Protein AF-A0A1Q6LIS6-F1 (afdb_monomer)

Foldseek 3Di:
DPDPPPDLQADPDAFFQAADPPPRHTHHDDLPPDPPVHPGSDDDFDDDVVRCRVVSVVRRVVRRCVRPVDDDDDDDPVD

Sequence (79 aa):
MIPISTPNLSHDKGIFVGRNIYTNAPVYIDTFCGPPTLPNPHVFICGTSGGGKSVALKTLTARNIATTGCGAFFIDVER

Secondary structure (DSSP, 8-state):
-----------SSSEEEEE-TTT--EEEE-TT--TTT-S---------TTSSHHHHHHHHHHHHHHHH--------S--

Mean predicted aligned error: 6.0 Å

Structure (mmCIF, N/CA/C/O backbone):
data_AF-A0A1Q6LIS6-F1
#
_entry.id   AF-A0A1Q6LIS6-F1
#
loop_
_atom_site.group_PDB
_atom_site.id
_atom_site.type_symbol
_atom_site.label_atom_id
_atom_site.label_alt_id
_atom_site.label_comp_id
_atom_site.label_asym_id
_atom_site.label_entity_id
_atom_site.label_seq_id
_atom_site.pdbx_PDB_ins_code
_atom_site.Cartn_x
_atom_site.Cartn_y
_atom_site.Cartn_z
_atom_site.occupancy
_atom_site.B_iso_or_equiv
_atom_site.auth_seq_id
_atom_site.auth_comp_id
_atom_site.auth_asym_id
_atom_site.auth_atom_id
_atom_site.pdbx_PDB_model_num
ATOM 1 N N . MET A 1 1 ? 3.063 -17.256 22.811 1.00 36.28 1 MET A N 1
ATOM 2 C CA . MET A 1 1 ? 1.749 -16.627 22.567 1.00 36.28 1 MET A CA 1
ATOM 3 C C . MET A 1 1 ? 1.988 -15.130 22.444 1.00 36.28 1 MET A C 1
ATOM 5 O O . MET A 1 1 ? 2.220 -14.477 23.448 1.00 36.28 1 MET A O 1
ATOM 9 N N . ILE A 1 2 ? 2.105 -14.623 21.217 1.00 40.19 2 ILE A N 1
ATOM 10 C CA . ILE A 1 2 ? 2.297 -13.187 20.945 1.00 40.19 2 ILE A CA 1
ATOM 11 C C . ILE A 1 2 ? 0.900 -12.552 21.015 1.00 40.19 2 ILE A C 1
ATOM 13 O O . ILE A 1 2 ? -0.033 -13.179 20.507 1.00 40.19 2 ILE A O 1
ATOM 17 N N . PRO A 1 3 ? 0.697 -11.396 21.668 1.00 44.38 3 PRO A N 1
ATOM 18 C CA . PRO A 1 3 ? -0.645 -10.860 21.858 1.00 44.38 3 PRO A CA 1
ATOM 19 C C . PRO A 1 3 ? -1.285 -10.535 20.500 1.00 44.38 3 PRO A C 1
ATOM 21 O O . PRO A 1 3 ? -0.855 -9.622 19.800 1.00 44.38 3 PRO A O 1
ATOM 24 N N . ILE A 1 4 ? -2.333 -11.282 20.135 1.00 54.72 4 ILE A N 1
ATOM 25 C CA . ILE A 1 4 ? -3.237 -10.977 19.015 1.00 54.72 4 ILE A CA 1
ATOM 26 C C . ILE A 1 4 ? -4.303 -10.004 19.537 1.00 54.72 4 ILE A C 1
ATOM 28 O O . ILE A 1 4 ? -5.495 -10.288 19.542 1.00 54.72 4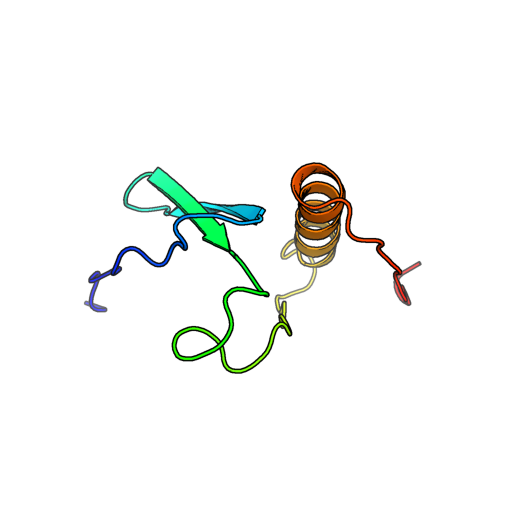 ILE A O 1
ATOM 32 N N . SER A 1 5 ? -3.881 -8.850 20.042 1.00 49.16 5 SER A N 1
ATOM 33 C CA . SER A 1 5 ? -4.752 -7.680 20.046 1.00 49.16 5 SER A CA 1
ATOM 34 C C . SER A 1 5 ? -4.326 -6.874 18.835 1.00 49.16 5 SER A C 1
ATOM 36 O O . SER A 1 5 ? -3.403 -6.070 18.921 1.00 49.16 5 SER A O 1
ATOM 38 N N . THR A 1 6 ? -4.911 -7.152 17.672 1.00 56.28 6 THR A N 1
ATOM 39 C CA . THR A 1 6 ? -4.818 -6.214 16.555 1.00 56.28 6 THR A CA 1
ATOM 40 C C . THR A 1 6 ? -5.877 -5.147 16.828 1.00 56.28 6 THR A C 1
ATOM 42 O O . THR A 1 6 ? -7.048 -5.409 16.546 1.00 56.28 6 THR A O 1
ATOM 45 N N . PRO A 1 7 ? -5.552 -3.978 17.422 1.00 56.31 7 PRO A N 1
ATOM 46 C CA . PRO A 1 7 ? -6.469 -2.852 17.314 1.00 56.31 7 PRO A CA 1
ATOM 47 C C . PRO A 1 7 ? -6.720 -2.630 15.819 1.00 56.31 7 PRO A C 1
ATOM 49 O O . PRO A 1 7 ? -5.837 -2.912 15.005 1.00 56.31 7 PRO A O 1
ATOM 52 N N . ASN A 1 8 ? -7.924 -2.200 15.444 1.00 64.38 8 ASN A N 1
ATOM 53 C CA . ASN A 1 8 ? -8.231 -1.836 14.061 1.00 64.38 8 ASN A CA 1
ATOM 54 C C . ASN A 1 8 ? -7.212 -0.788 13.582 1.00 64.38 8 ASN A C 1
ATOM 56 O O . ASN A 1 8 ? -7.364 0.401 13.834 1.00 64.38 8 ASN A O 1
ATOM 60 N N . LEU A 1 9 ? -6.145 -1.247 12.925 1.00 77.56 9 LEU A N 1
ATOM 61 C CA . LEU A 1 9 ? -5.041 -0.430 12.431 1.00 77.56 9 LEU A CA 1
ATOM 62 C C . LEU A 1 9 ? -5.385 0.033 11.016 1.00 77.56 9 LEU A C 1
ATOM 64 O O . LEU A 1 9 ? -4.701 -0.297 10.051 1.00 77.56 9 LEU A O 1
ATOM 68 N N . SER A 1 10 ? -6.519 0.713 10.892 1.00 88.00 10 SER A N 1
ATOM 69 C CA . SER A 1 10 ? -6.997 1.298 9.647 1.00 88.00 10 SER A CA 1
ATOM 70 C C . SER A 1 10 ? -7.457 2.714 9.929 1.00 88.00 10 SER A C 1
ATOM 72 O O . SER A 1 10 ? -8.121 2.959 10.932 1.00 88.00 10 SER A O 1
ATOM 74 N N . HIS A 1 11 ? -7.140 3.626 9.019 1.00 90.44 11 HIS A N 1
ATOM 75 C CA . HIS A 1 11 ? -7.775 4.936 8.996 1.00 90.44 11 HIS A CA 1
ATOM 76 C C . HIS A 1 11 ? -9.198 4.823 8.427 1.00 90.44 11 HIS A C 1
ATOM 78 O O . HIS A 1 11 ? -9.511 3.865 7.712 1.00 90.44 11 HIS A O 1
ATOM 84 N N . ASP A 1 12 ? -10.041 5.816 8.715 1.00 88.25 12 ASP A N 1
ATOM 85 C CA . ASP A 1 12 ? -11.419 5.894 8.200 1.00 88.25 12 ASP A CA 1
ATOM 86 C C . ASP A 1 12 ? -11.468 6.148 6.687 1.00 88.25 12 ASP A C 1
ATOM 88 O O . ASP A 1 12 ? -12.424 5.784 6.003 1.00 88.25 12 ASP A O 1
ATOM 92 N N . LYS A 1 13 ? -10.423 6.789 6.157 1.00 88.69 13 LYS A N 1
ATOM 93 C CA . LYS A 1 13 ? -10.255 7.127 4.743 1.00 88.69 13 LYS A CA 1
ATOM 94 C C . LYS A 1 13 ? -8.815 6.876 4.306 1.00 88.69 13 LYS A C 1
ATOM 96 O O . LYS A 1 13 ? -7.940 6.625 5.131 1.00 88.69 13 LYS A O 1
ATOM 101 N N . GLY A 1 14 ? -8.572 6.978 3.005 1.00 90.50 14 GLY A N 1
ATOM 102 C CA . GLY A 1 14 ? -7.236 6.928 2.425 1.00 90.50 14 GLY A CA 1
ATOM 103 C C . GLY A 1 14 ? -7.070 5.805 1.412 1.00 90.50 14 GLY A C 1
ATOM 104 O O . GLY A 1 14 ? -8.030 5.293 0.834 1.00 90.50 14 GLY A O 1
ATOM 105 N N . ILE A 1 15 ? -5.819 5.437 1.178 1.00 93.88 15 ILE A N 1
ATOM 106 C CA . ILE A 1 15 ? -5.425 4.479 0.155 1.00 93.88 15 ILE A CA 1
ATOM 107 C C . ILE A 1 15 ? -5.633 3.069 0.699 1.00 93.88 15 ILE A C 1
ATOM 109 O O . ILE A 1 15 ? -5.137 2.726 1.773 1.00 93.88 15 ILE A O 1
ATOM 113 N N . PHE A 1 16 ? -6.328 2.222 -0.059 1.00 93.94 16 PHE A N 1
ATOM 114 C CA . PHE A 1 16 ? -6.464 0.812 0.288 1.00 93.94 16 PHE A CA 1
ATOM 115 C C . PHE A 1 16 ? -5.099 0.114 0.238 1.00 93.94 16 PHE A C 1
ATOM 117 O O . PHE A 1 16 ? -4.448 0.084 -0.812 1.00 93.94 16 PHE A O 1
ATOM 124 N N . VAL A 1 17 ? -4.676 -0.481 1.352 1.00 93.62 17 VAL A N 1
ATOM 125 C CA . VAL A 1 17 ? -3.411 -1.225 1.455 1.00 93.62 17 VAL A CA 1
ATOM 126 C C . VAL A 1 17 ? -3.655 -2.699 1.160 1.00 93.62 17 VAL A C 1
ATOM 128 O O . VAL A 1 17 ? -3.042 -3.277 0.260 1.00 93.62 17 VAL A O 1
ATOM 131 N N . GLY A 1 18 ? -4.603 -3.292 1.879 1.00 92.19 18 GLY A N 1
ATOM 132 C CA . GLY A 1 18 ? -4.892 -4.717 1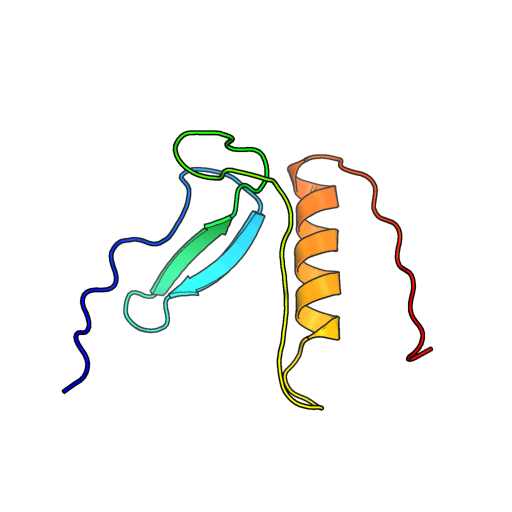.825 1.00 92.19 18 GLY A CA 1
ATOM 133 C C . GLY A 1 18 ? -5.933 -5.105 2.864 1.00 92.19 18 GLY A C 1
ATOM 134 O O . GLY A 1 18 ? -6.715 -4.272 3.316 1.00 92.19 18 GLY A O 1
ATOM 135 N N . ARG A 1 19 ? -5.953 -6.382 3.243 1.00 91.62 19 ARG A N 1
ATOM 136 C CA . ARG A 1 19 ? -6.851 -6.897 4.280 1.00 91.62 19 ARG A CA 1
ATOM 137 C C . ARG A 1 19 ? -6.055 -7.412 5.463 1.00 91.62 19 ARG A C 1
ATOM 139 O O . ARG A 1 19 ? -4.985 -7.993 5.289 1.00 91.62 19 ARG A O 1
ATOM 146 N N . ASN A 1 20 ? -6.602 -7.228 6.655 1.00 88.75 20 ASN A N 1
ATOM 147 C CA . ASN A 1 20 ? -6.102 -7.895 7.843 1.00 88.75 20 ASN A CA 1
ATOM 148 C C . ASN A 1 20 ? -6.290 -9.412 7.680 1.00 88.75 20 ASN A C 1
ATOM 150 O O . ASN A 1 20 ? -7.395 -9.872 7.405 1.00 88.75 20 ASN A O 1
ATOM 154 N N . ILE A 1 21 ? -5.222 -10.187 7.860 1.00 87.31 21 ILE A N 1
ATOM 155 C CA . ILE A 1 21 ? -5.231 -11.640 7.630 1.00 87.31 21 ILE A CA 1
ATOM 156 C C . ILE A 1 21 ? -6.106 -12.423 8.619 1.00 87.31 21 ILE A C 1
ATOM 158 O O . ILE A 1 21 ? -6.528 -13.530 8.304 1.00 87.31 21 ILE A O 1
ATOM 162 N N . TYR A 1 22 ? -6.386 -11.864 9.798 1.00 87.06 22 TYR A N 1
ATOM 163 C CA . TYR A 1 22 ? -7.166 -12.524 10.845 1.00 87.06 22 TYR A CA 1
ATOM 164 C C . TYR A 1 22 ? -8.646 -12.151 10.775 1.00 87.06 22 TYR A C 1
ATOM 166 O O . TYR A 1 22 ? -9.508 -13.013 10.909 1.00 87.06 22 TYR A O 1
ATOM 174 N N . THR A 1 23 ? -8.953 -10.870 10.552 1.00 85.25 23 THR A N 1
ATOM 175 C CA . THR A 1 23 ? -10.341 -10.373 10.549 1.00 85.25 23 THR A CA 1
ATOM 176 C C . THR A 1 23 ? -10.935 -10.228 9.152 1.00 85.25 23 THR A C 1
ATOM 178 O O . THR A 1 23 ? -12.132 -9.995 9.023 1.00 85.25 23 THR A O 1
ATOM 181 N N . ASN A 1 24 ? -10.118 -10.322 8.098 1.00 86.81 24 ASN A N 1
ATOM 182 C CA . ASN A 1 24 ? -10.471 -9.966 6.719 1.00 86.81 24 ASN A CA 1
ATOM 183 C C . ASN A 1 24 ? -10.950 -8.514 6.525 1.00 86.81 24 ASN A C 1
ATOM 185 O O . ASN A 1 24 ? -11.376 -8.154 5.423 1.00 86.81 24 ASN A O 1
ATOM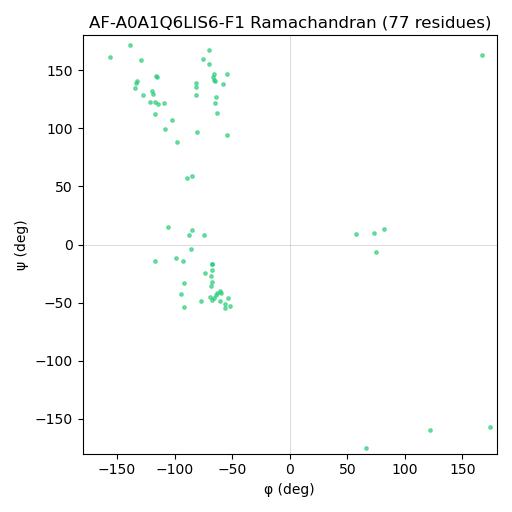 189 N N . ALA A 1 25 ? -10.840 -7.666 7.551 1.00 89.56 25 ALA A N 1
ATOM 190 C CA . ALA A 1 25 ? -11.221 -6.265 7.468 1.00 89.56 25 ALA A CA 1
ATOM 191 C C . ALA A 1 25 ? -10.304 -5.507 6.489 1.00 89.56 25 ALA A C 1
ATOM 193 O O . ALA A 1 25 ? -9.098 -5.784 6.442 1.00 89.56 25 ALA A O 1
ATOM 194 N N . PRO A 1 26 ? -10.845 -4.563 5.700 1.00 90.88 26 PRO A N 1
ATOM 195 C CA . PRO A 1 26 ? -10.033 -3.718 4.838 1.00 90.88 26 PRO A CA 1
ATOM 196 C C . PRO A 1 26 ? -9.151 -2.784 5.674 1.00 90.88 26 PRO A C 1
ATOM 198 O O . PRO A 1 26 ? -9.568 -2.297 6.722 1.00 90.88 26 PRO A O 1
ATOM 201 N N . VAL A 1 27 ? -7.935 -2.535 5.194 1.00 92.50 27 VAL A N 1
ATOM 202 C CA . VAL A 1 27 ? -6.964 -1.640 5.826 1.00 92.50 27 VAL A CA 1
ATOM 203 C C . VAL A 1 27 ? -6.675 -0.474 4.892 1.00 92.50 27 VAL A C 1
ATOM 205 O O . VAL A 1 27 ? -6.227 -0.678 3.756 1.00 92.50 27 VAL A O 1
ATOM 208 N N . TYR A 1 28 ? -6.904 0.738 5.389 1.00 92.69 28 TYR A N 1
ATOM 209 C CA . TYR A 1 28 ? -6.656 1.995 4.691 1.00 92.69 28 TYR A CA 1
ATOM 210 C C . TYR A 1 28 ? -5.564 2.811 5.380 1.00 92.69 28 TYR A C 1
ATOM 212 O O . TYR A 1 28 ? -5.468 2.853 6.612 1.00 92.69 28 TYR A O 1
ATOM 220 N N . ILE A 1 29 ? -4.757 3.496 4.569 1.00 91.50 29 ILE A N 1
ATOM 221 C CA . ILE A 1 29 ? -3.744 4.437 5.039 1.00 91.50 29 ILE A CA 1
ATOM 222 C C . ILE A 1 29 ? -3.980 5.836 4.470 1.00 91.50 29 ILE A C 1
ATOM 224 O O . ILE A 1 29 ? -4.010 6.022 3.255 1.00 91.50 29 ILE A O 1
ATOM 228 N N . ASP A 1 30 ? -4.131 6.819 5.354 1.00 91.69 30 ASP A N 1
ATOM 229 C CA . ASP A 1 30 ? -4.131 8.236 5.002 1.00 91.69 30 ASP A CA 1
ATOM 230 C C . ASP A 1 30 ? -2.836 8.868 5.511 1.00 91.69 30 ASP A C 1
ATOM 232 O O . ASP A 1 30 ? -2.704 9.184 6.689 1.00 91.69 30 ASP A O 1
ATOM 236 N N . THR A 1 31 ? -1.861 9.043 4.620 1.00 90.75 31 THR A N 1
ATOM 237 C CA . THR A 1 31 ? -0.573 9.657 4.969 1.00 90.75 31 THR A CA 1
ATOM 238 C C . THR A 1 31 ? -0.708 11.140 5.315 1.00 90.75 31 THR A C 1
ATOM 240 O O . THR A 1 31 ? 0.190 11.704 5.928 1.00 90.75 31 THR A O 1
ATOM 243 N N . PHE A 1 32 ? -1.818 11.787 4.955 1.00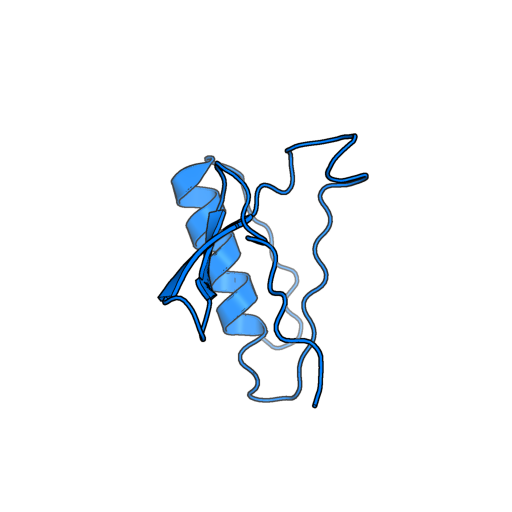 90.44 32 PHE A N 1
ATOM 244 C CA . PHE A 1 32 ? -2.040 13.217 5.163 1.00 90.44 32 PHE A CA 1
ATOM 245 C C . PHE A 1 32 ? -3.021 13.513 6.307 1.00 90.44 32 PHE A C 1
ATOM 247 O O . PHE A 1 32 ? -3.477 14.648 6.433 1.00 90.44 32 PHE A O 1
ATOM 254 N N . CYS A 1 33 ? -3.324 12.539 7.177 1.00 89.44 33 CYS A N 1
ATOM 255 C CA . CYS A 1 33 ? -4.249 12.749 8.298 1.00 89.44 33 CYS A CA 1
ATOM 256 C C . CYS A 1 33 ? -3.712 13.711 9.379 1.00 89.44 33 CYS A C 1
ATOM 258 O O . CYS A 1 33 ? -4.490 14.218 10.182 1.00 89.44 33 CYS A O 1
ATOM 260 N N . GLY A 1 34 ? -2.399 13.970 9.387 1.00 87.50 34 GLY A N 1
ATOM 261 C CA . GLY A 1 34 ? -1.737 14.925 10.276 1.00 87.50 34 GLY A CA 1
ATOM 262 C C . GLY A 1 34 ? -1.763 14.548 11.770 1.00 87.50 34 GLY A C 1
ATOM 263 O O . GLY A 1 34 ? -2.210 13.455 12.144 1.00 87.50 34 GLY A O 1
ATOM 264 N N . PRO A 1 35 ? -1.252 15.436 12.644 1.00 84.88 35 PRO A N 1
ATOM 265 C CA . PRO A 1 35 ? -1.276 15.247 14.095 1.00 84.88 35 PRO A CA 1
ATOM 266 C C . PRO A 1 35 ? -2.710 15.269 14.662 1.00 84.88 35 PRO A C 1
ATOM 268 O O . PRO A 1 35 ? -3.540 16.027 14.162 1.00 84.88 35 PRO A O 1
ATOM 271 N N . PRO A 1 36 ? -3.017 14.498 15.726 1.00 86.62 36 PRO A N 1
ATOM 272 C CA . PRO A 1 36 ? -2.095 13.718 16.561 1.00 86.62 36 PRO A CA 1
ATOM 273 C C . PRO A 1 36 ? -1.774 12.311 16.024 1.00 86.62 36 PRO A C 1
ATOM 275 O O . PRO A 1 36 ? -0.964 11.613 16.626 1.00 86.62 36 PRO A O 1
ATOM 278 N N . THR A 1 37 ? -2.394 11.887 14.919 1.00 87.25 37 THR A N 1
ATOM 279 C CA . THR A 1 37 ? -2.313 10.504 14.418 1.00 87.25 37 THR A CA 1
ATOM 280 C C . THR A 1 37 ? -0.990 10.204 13.719 1.00 87.25 37 THR A C 1
ATOM 282 O O . THR A 1 37 ? -0.348 9.200 14.023 1.00 87.25 37 THR A O 1
ATOM 285 N N . LEU A 1 38 ? -0.564 11.073 12.797 1.00 88.69 38 LEU A N 1
ATOM 286 C CA . LEU A 1 38 ? 0.704 10.943 12.080 1.00 88.69 38 LEU A CA 1
ATOM 287 C C . LEU A 1 38 ? 1.517 12.238 12.187 1.00 88.69 38 LEU A C 1
ATOM 289 O O . LEU A 1 38 ? 1.013 13.310 11.849 1.00 88.69 38 LEU A O 1
ATOM 293 N N . PRO A 1 39 ? 2.795 12.163 12.602 1.00 90.12 39 PRO A N 1
ATOM 294 C CA . PRO A 1 39 ? 3.658 13.337 12.662 1.00 90.12 39 PRO A CA 1
ATOM 295 C C . PRO A 1 39 ? 4.112 13.804 11.272 1.00 90.12 39 PRO A C 1
ATOM 297 O O . PRO A 1 39 ? 4.474 14.965 11.109 1.00 90.12 39 PRO A O 1
ATOM 300 N N . ASN A 1 40 ? 4.138 12.910 10.277 1.00 90.69 40 ASN A N 1
ATOM 301 C CA . ASN A 1 40 ? 4.562 13.206 8.911 1.00 90.69 40 ASN A CA 1
ATOM 302 C C . ASN A 1 40 ? 3.944 12.212 7.901 1.00 90.69 40 ASN A C 1
ATOM 304 O O . ASN A 1 40 ? 3.522 11.126 8.303 1.00 90.69 40 ASN A O 1
ATOM 308 N N . PRO A 1 41 ? 3.908 12.561 6.600 1.00 91.00 41 PRO A N 1
ATOM 309 C CA . PRO A 1 41 ? 3.314 11.728 5.554 1.00 91.00 41 PRO A CA 1
ATOM 310 C C . PRO A 1 41 ? 4.271 10.692 4.941 1.00 91.00 41 PRO A C 1
ATOM 312 O O . PRO A 1 41 ? 3.946 10.091 3.916 1.00 91.00 41 PRO A O 1
ATOM 315 N N . HIS A 1 42 ? 5.473 10.503 5.494 1.00 92.88 42 HIS A N 1
ATOM 316 C CA . HIS A 1 42 ? 6.479 9.640 4.877 1.00 92.88 42 HIS A CA 1
ATOM 317 C C . HIS A 1 42 ? 6.231 8.162 5.194 1.00 92.88 42 HIS A C 1
ATOM 319 O O . HIS A 1 42 ? 5.920 7.788 6.322 1.00 92.88 42 HIS A O 1
ATOM 325 N N . VAL A 1 43 ? 6.410 7.305 4.185 1.00 92.19 43 VAL A N 1
ATOM 326 C CA . VAL A 1 43 ? 6.217 5.853 4.290 1.00 92.19 43 VAL A CA 1
ATOM 327 C C . VAL A 1 43 ? 7.526 5.141 3.977 1.00 92.19 43 VAL A C 1
ATOM 329 O O . VAL A 1 43 ? 8.164 5.414 2.962 1.00 92.19 43 VAL A O 1
ATOM 332 N N . PHE A 1 44 ? 7.900 4.191 4.833 1.00 94.00 44 PHE A N 1
ATOM 333 C CA . PHE A 1 44 ? 9.041 3.306 4.625 1.00 94.00 44 PHE A CA 1
ATOM 334 C C . PHE A 1 44 ? 8.556 1.883 4.320 1.00 94.00 44 PHE A C 1
ATOM 336 O O . PHE A 1 44 ? 7.834 1.288 5.118 1.00 94.00 44 PHE A O 1
ATOM 343 N N . ILE A 1 45 ? 8.947 1.338 3.164 1.00 92.75 45 ILE A N 1
ATOM 344 C CA . ILE A 1 45 ? 8.606 -0.027 2.732 1.00 92.75 45 ILE A CA 1
ATOM 345 C C . ILE A 1 45 ? 9.893 -0.849 2.670 1.00 92.75 45 ILE A C 1
ATOM 347 O O . ILE A 1 45 ? 10.800 -0.531 1.902 1.00 92.75 45 ILE A O 1
ATOM 351 N N . CYS A 1 46 ? 9.961 -1.934 3.439 1.00 94.31 46 CYS A N 1
ATOM 352 C CA . CYS A 1 46 ? 11.108 -2.840 3.476 1.00 94.31 46 CYS A CA 1
ATOM 353 C C . CYS A 1 46 ? 10.684 -4.306 3.294 1.00 94.31 46 CYS A C 1
ATOM 355 O O . CYS A 1 46 ? 9.527 -4.672 3.484 1.00 94.31 46 CYS A O 1
ATOM 357 N N . GLY A 1 47 ? 11.628 -5.150 2.873 1.00 93.31 47 GLY A N 1
ATOM 358 C CA . GLY A 1 47 ? 11.390 -6.567 2.597 1.00 93.31 47 GLY A CA 1
ATOM 359 C C . GLY A 1 47 ? 12.545 -7.219 1.835 1.00 93.31 47 GLY A C 1
ATOM 360 O O . GLY A 1 47 ? 13.369 -6.538 1.219 1.00 93.31 47 GLY A O 1
ATOM 361 N N . THR A 1 48 ? 12.606 -8.547 1.837 1.00 95.06 48 THR A N 1
ATOM 362 C CA . THR A 1 48 ? 13.631 -9.323 1.118 1.00 95.06 48 THR A CA 1
ATOM 363 C C . THR A 1 48 ? 13.448 -9.253 -0.404 1.00 95.06 48 THR A C 1
ATOM 365 O O . THR A 1 48 ? 12.435 -8.751 -0.911 1.00 95.06 48 THR A O 1
ATOM 368 N N . SER A 1 49 ? 14.453 -9.698 -1.168 1.00 93.44 49 SER A N 1
ATOM 369 C CA . SER A 1 49 ? 14.292 -9.889 -2.618 1.00 93.44 49 SER A CA 1
ATOM 370 C C . SER A 1 49 ? 13.144 -10.867 -2.891 1.00 93.44 49 SER A C 1
ATOM 372 O O . SER A 1 49 ? 12.964 -11.829 -2.149 1.00 93.44 49 SER A O 1
ATOM 374 N N . GLY A 1 50 ? 12.311 -10.572 -3.890 1.00 93.50 50 GLY A N 1
ATOM 375 C CA . GLY A 1 50 ? 11.075 -11.321 -4.155 1.00 93.50 50 GLY A CA 1
ATOM 376 C C . GLY A 1 50 ? 9.917 -11.052 -3.179 1.00 93.50 50 GLY A C 1
ATOM 377 O O . GLY A 1 50 ? 8.799 -11.476 -3.445 1.00 93.50 50 GLY A O 1
ATOM 378 N N . GLY A 1 51 ? 10.118 -10.283 -2.103 1.00 94.19 51 GLY A N 1
ATOM 379 C CA . GLY A 1 51 ? 9.087 -9.990 -1.093 1.00 94.19 51 GLY A CA 1
ATOM 380 C C . GLY A 1 51 ? 7.996 -8.995 -1.519 1.00 94.19 51 GLY A C 1
ATOM 381 O O . GLY A 1 51 ? 7.219 -8.546 -0.686 1.00 94.19 51 GLY A O 1
ATOM 382 N N . GLY A 1 52 ? 7.953 -8.594 -2.793 1.00 94.12 52 GLY A N 1
ATOM 383 C CA . GLY A 1 52 ? 6.879 -7.750 -3.327 1.00 94.12 52 GLY A CA 1
ATOM 384 C C . GLY A 1 52 ? 7.004 -6.244 -3.071 1.00 94.12 52 GLY A C 1
ATOM 385 O O . GLY A 1 52 ? 6.042 -5.528 -3.325 1.00 94.12 52 GLY A O 1
ATOM 386 N N . LYS A 1 53 ? 8.164 -5.726 -2.638 1.00 94.88 53 LYS A N 1
ATOM 387 C CA . LYS A 1 53 ? 8.386 -4.281 -2.395 1.00 94.88 53 LYS A CA 1
ATOM 388 C C . LYS A 1 53 ? 7.993 -3.399 -3.587 1.00 94.88 53 LYS A C 1
ATOM 390 O O . LYS A 1 53 ? 7.193 -2.481 -3.441 1.00 94.88 53 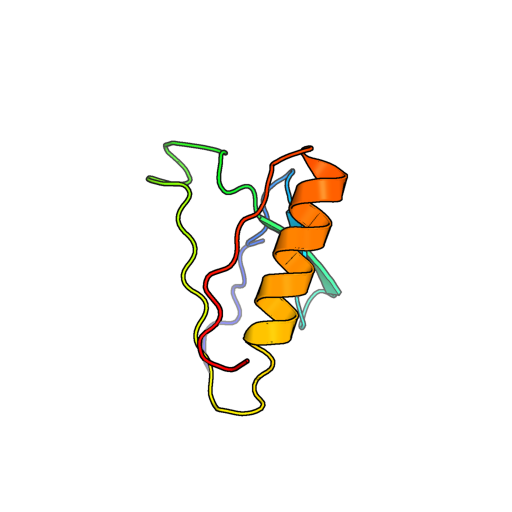LYS A O 1
ATOM 395 N N . SER A 1 54 ? 8.521 -3.703 -4.774 1.00 94.56 54 SER A N 1
ATOM 396 C CA . SER A 1 54 ? 8.29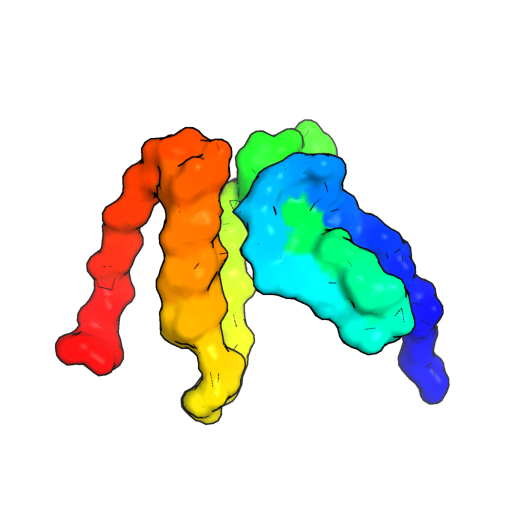5 -2.905 -5.986 1.00 94.56 54 SER A CA 1
ATOM 397 C C . SER A 1 54 ? 6.836 -2.988 -6.448 1.00 94.56 54 SER A C 1
ATOM 399 O O . SER A 1 54 ? 6.289 -2.010 -6.953 1.00 94.56 54 SER A O 1
ATOM 401 N N . VAL A 1 55 ? 6.176 -4.132 -6.223 1.00 94.94 55 VAL A N 1
ATOM 402 C CA . VAL A 1 55 ? 4.738 -4.311 -6.482 1.00 94.94 55 VAL A CA 1
ATOM 403 C C . VAL A 1 55 ? 3.910 -3.499 -5.489 1.00 94.94 55 VAL A C 1
ATOM 405 O O . VAL A 1 55 ? 2.992 -2.794 -5.906 1.00 94.94 55 VAL A O 1
ATOM 408 N N . ALA A 1 56 ? 4.249 -3.543 -4.198 1.00 94.69 56 ALA A N 1
ATOM 409 C CA . ALA A 1 56 ? 3.578 -2.776 -3.155 1.00 94.69 56 ALA A CA 1
ATOM 410 C C . ALA A 1 56 ? 3.685 -1.269 -3.416 1.00 94.69 56 ALA A C 1
ATOM 412 O O . ALA A 1 56 ? 2.660 -0.591 -3.438 1.00 94.69 56 ALA A O 1
ATOM 413 N N . LEU A 1 57 ? 4.890 -0.767 -3.711 1.00 94.62 57 LEU A N 1
ATOM 414 C CA . LEU A 1 57 ? 5.120 0.638 -4.047 1.00 94.62 57 LEU A CA 1
ATOM 415 C C . LEU A 1 57 ? 4.255 1.069 -5.241 1.00 94.62 57 LEU A C 1
ATOM 417 O O . LEU A 1 57 ? 3.450 1.986 -5.117 1.00 94.62 57 LEU A O 1
ATOM 421 N N . LYS A 1 58 ? 4.345 0.359 -6.373 1.00 94.19 58 LYS A N 1
ATOM 422 C CA . LYS A 1 58 ? 3.576 0.685 -7.589 1.00 94.19 58 LYS A CA 1
ATOM 423 C C . LYS A 1 58 ? 2.067 0.632 -7.350 1.00 94.19 58 LYS A C 1
ATOM 425 O O . LYS A 1 58 ? 1.342 1.497 -7.830 1.00 94.19 58 LYS A O 1
ATOM 430 N N . THR A 1 59 ? 1.599 -0.354 -6.588 1.00 94.88 59 THR A N 1
ATOM 431 C CA . THR A 1 59 ? 0.173 -0.527 -6.287 1.00 94.88 59 THR A CA 1
ATOM 432 C C . THR A 1 59 ? -0.352 0.597 -5.402 1.00 94.88 59 THR A C 1
ATOM 434 O O . THR A 1 59 ? -1.391 1.179 -5.709 1.00 94.88 59 THR A O 1
ATOM 437 N N . LEU A 1 60 ? 0.358 0.926 -4.319 1.00 94.44 60 LEU A N 1
ATOM 438 C CA . LEU A 1 60 ? -0.031 2.012 -3.420 1.00 94.44 60 LEU A CA 1
ATOM 439 C C . LEU A 1 60 ? -0.008 3.356 -4.143 1.00 94.44 60 LEU A C 1
ATOM 441 O O . LEU A 1 60 ? -0.947 4.133 -4.001 1.00 94.44 60 LEU A O 1
ATOM 445 N N . THR A 1 61 ? 1.004 3.604 -4.974 1.00 94.00 61 THR A N 1
ATOM 446 C CA . THR A 1 61 ? 1.076 4.831 -5.765 1.00 94.00 61 THR A CA 1
ATOM 447 C C . THR A 1 61 ? -0.044 4.920 -6.799 1.00 94.00 61 THR A C 1
ATOM 449 O O . THR A 1 61 ? -0.697 5.955 -6.880 1.00 94.00 61 THR A O 1
ATOM 452 N N . ALA A 1 62 ? -0.323 3.849 -7.551 1.00 94.31 62 ALA A N 1
ATOM 453 C CA . ALA A 1 62 ? -1.419 3.833 -8.521 1.00 94.31 62 ALA A CA 1
ATOM 454 C C . ALA A 1 62 ? -2.777 4.081 -7.850 1.00 94.31 62 ALA A C 1
ATOM 456 O O . ALA A 1 62 ? -3.590 4.856 -8.354 1.00 94.31 62 ALA A O 1
ATOM 457 N N . ARG A 1 63 ? -3.002 3.470 -6.680 1.00 93.75 63 ARG A N 1
ATOM 458 C CA . ARG A 1 63 ? -4.204 3.717 -5.880 1.00 93.75 63 ARG A CA 1
ATOM 459 C C . ARG A 1 63 ? -4.253 5.157 -5.388 1.00 93.75 63 ARG A C 1
ATOM 461 O O . ARG A 1 63 ? -5.300 5.767 -5.527 1.00 93.75 63 ARG A O 1
ATOM 468 N N . ASN A 1 64 ? -3.139 5.710 -4.901 1.00 91.06 64 ASN A N 1
ATOM 469 C CA . ASN A 1 64 ? -3.073 7.108 -4.482 1.00 91.06 64 ASN A CA 1
ATOM 470 C C . ASN A 1 64 ? -3.479 8.048 -5.619 1.00 91.06 64 ASN A C 1
ATOM 472 O O . ASN A 1 64 ? -4.401 8.834 -5.443 1.00 91.06 64 ASN A O 1
ATOM 476 N N . ILE A 1 65 ? -2.877 7.899 -6.805 1.00 91.94 65 ILE A N 1
ATOM 477 C CA . ILE A 1 65 ? -3.229 8.696 -7.990 1.00 91.94 65 ILE A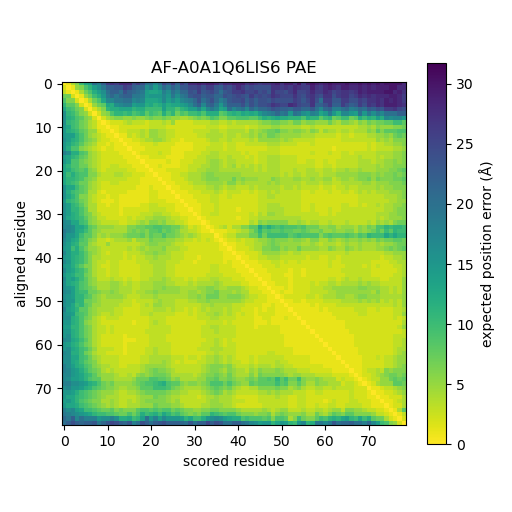 CA 1
ATOM 478 C C . ILE A 1 65 ? -4.736 8.597 -8.272 1.00 91.94 65 ILE A C 1
ATOM 480 O O . ILE A 1 65 ? -5.390 9.615 -8.478 1.00 91.94 65 ILE A O 1
ATOM 484 N N . ALA A 1 66 ? -5.300 7.387 -8.237 1.00 91.06 66 ALA A N 1
ATOM 485 C CA . ALA A 1 66 ? -6.714 7.166 -8.523 1.00 91.06 66 ALA A CA 1
ATOM 486 C C . ALA A 1 66 ? -7.662 7.747 -7.456 1.00 91.06 66 ALA A C 1
ATOM 488 O O . ALA A 1 66 ? -8.747 8.206 -7.799 1.00 91.06 66 ALA A O 1
ATOM 489 N N . THR A 1 67 ? -7.287 7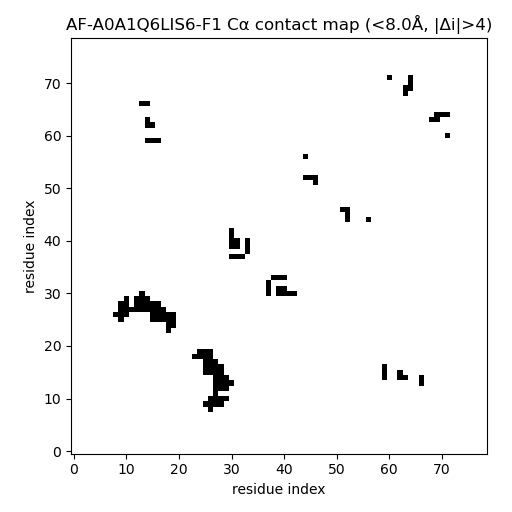.715 -6.174 1.00 87.69 67 THR A N 1
ATOM 490 C CA . THR A 1 67 ? -8.167 8.139 -5.070 1.00 87.69 67 THR A CA 1
ATOM 491 C C . THR A 1 67 ? -8.026 9.608 -4.691 1.00 87.69 67 THR A C 1
ATOM 493 O O . THR A 1 67 ? -9.001 10.211 -4.257 1.00 87.69 67 THR A O 1
ATOM 496 N N . THR A 1 68 ? -6.827 10.183 -4.807 1.00 85.94 68 THR A N 1
ATOM 497 C CA . THR A 1 68 ? -6.523 11.545 -4.331 1.00 85.94 68 THR A CA 1
ATOM 498 C C . THR A 1 68 ? -6.122 12.496 -5.456 1.00 85.94 68 THR A C 1
ATOM 500 O O . THR A 1 68 ? -6.091 13.705 -5.240 1.00 85.94 68 THR A O 1
ATOM 503 N N . GLY A 1 69 ? -5.808 11.982 -6.652 1.00 85.88 69 GLY A N 1
ATOM 504 C CA . GLY A 1 69 ? -5.293 12.785 -7.763 1.00 85.88 69 GLY A CA 1
ATOM 505 C C . GLY A 1 69 ? -3.842 13.243 -7.579 1.00 85.88 69 GLY A C 1
ATOM 506 O O . GLY A 1 69 ? -3.364 14.077 -8.346 1.00 85.88 69 GLY A O 1
ATOM 507 N N . CYS A 1 70 ? -3.125 12.730 -6.571 1.00 85.19 70 CYS A N 1
ATOM 508 C CA . CYS A 1 70 ? -1.732 13.098 -6.336 1.00 85.19 70 CYS A CA 1
ATOM 509 C C . CYS A 1 70 ? -0.817 12.638 -7.480 1.00 85.19 70 CYS A C 1
ATOM 511 O O . CYS A 1 70 ? -0.939 11.520 -7.974 1.00 85.19 70 CYS A O 1
ATOM 513 N N . GLY A 1 71 ? 0.154 13.477 -7.850 1.00 89.88 71 GLY A N 1
ATOM 514 C CA . GLY A 1 71 ? 1.216 13.109 -8.786 1.00 89.88 71 GLY A CA 1
ATOM 515 C C . GLY A 1 71 ? 2.207 12.108 -8.184 1.00 89.88 71 GLY A C 1
ATOM 516 O O . GLY A 1 71 ? 2.383 12.039 -6.967 1.00 89.88 71 GLY A O 1
ATOM 517 N N . ALA A 1 72 ? 2.880 11.347 -9.046 1.00 91.62 72 ALA A N 1
ATOM 518 C CA . ALA A 1 72 ? 3.903 10.389 -8.647 1.00 91.62 72 ALA A CA 1
ATOM 519 C C . ALA A 1 72 ? 5.164 10.530 -9.498 1.00 91.62 72 ALA A C 1
ATOM 521 O O . ALA A 1 72 ? 5.088 10.690 -10.715 1.00 91.62 72 ALA A O 1
ATOM 522 N N . PHE A 1 73 ? 6.320 10.406 -8.851 1.00 93.81 73 PHE A N 1
ATOM 523 C CA . PHE A 1 73 ? 7.627 10.363 -9.491 1.00 93.81 73 PHE A CA 1
ATOM 524 C C . PHE A 1 73 ? 8.440 9.222 -8.879 1.00 93.81 73 PHE A C 1
ATOM 526 O O . PHE A 1 73 ? 8.449 9.054 -7.659 1.00 93.81 73 PHE A O 1
ATOM 533 N N . PHE A 1 74 ? 9.100 8.428 -9.722 1.00 92.94 74 PHE A N 1
ATOM 534 C CA . PHE A 1 74 ? 9.872 7.2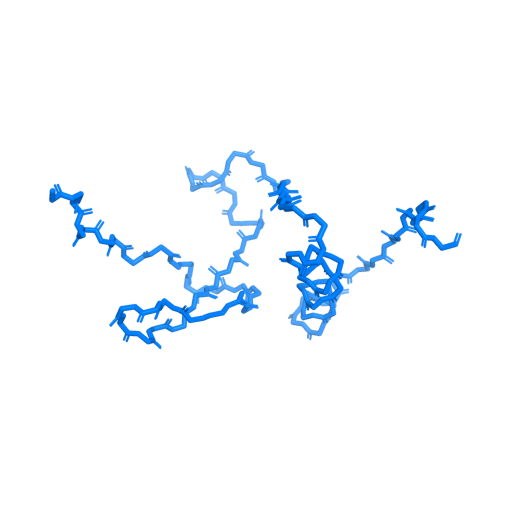62 -9.301 1.00 92.94 74 PHE A CA 1
ATOM 535 C C . PHE A 1 74 ? 11.336 7.436 -9.691 1.00 92.94 74 PHE A C 1
ATOM 537 O O . PHE A 1 74 ? 11.641 7.693 -10.853 1.00 92.94 74 PHE A O 1
ATOM 544 N N . ILE A 1 75 ? 12.227 7.228 -8.724 1.00 93.56 75 ILE A N 1
ATOM 545 C CA . ILE A 1 75 ? 13.651 7.000 -8.967 1.00 93.56 75 ILE A CA 1
ATOM 546 C C . ILE A 1 75 ? 13.855 5.495 -8.818 1.00 93.56 75 ILE A C 1
ATOM 548 O O . ILE A 1 75 ? 13.741 4.965 -7.715 1.00 93.56 75 ILE A O 1
ATOM 552 N N . ASP A 1 76 ? 14.071 4.811 -9.936 1.00 90.50 76 ASP A N 1
ATOM 553 C CA . ASP A 1 76 ? 14.189 3.355 -9.992 1.00 90.50 76 ASP A CA 1
ATOM 554 C C . ASP A 1 76 ? 15.592 2.987 -10.483 1.00 90.50 76 ASP A C 1
ATOM 556 O O . ASP A 1 76 ? 15.943 3.293 -11.618 1.00 90.50 76 ASP A O 1
ATOM 560 N N . VAL A 1 77 ? 16.400 2.389 -9.602 1.00 89.31 77 VAL A N 1
ATOM 561 C CA . VAL A 1 77 ? 17.765 1.911 -9.906 1.00 89.31 77 VAL A CA 1
ATOM 562 C C . VAL A 1 77 ? 17.748 0.434 -10.326 1.00 89.31 77 VAL A C 1
ATOM 564 O O . VAL A 1 77 ? 18.722 -0.060 -10.880 1.00 89.31 77 VAL A O 1
ATOM 567 N N . GLU A 1 78 ? 16.642 -0.282 -10.089 1.00 78.88 78 GLU A N 1
ATOM 568 C CA . GLU A 1 78 ? 16.473 -1.691 -10.479 1.00 78.88 78 GLU A CA 1
ATOM 569 C C . GLU A 1 78 ? 15.980 -1.839 -11.938 1.00 78.88 78 GLU A C 1
ATOM 571 O O . GLU A 1 78 ? 15.559 -2.927 -12.339 1.00 78.88 78 GLU A O 1
ATOM 576 N N . ARG A 1 79 ? 16.013 -0.756 -12.728 1.00 56.56 79 ARG A N 1
ATOM 577 C CA . ARG A 1 79 ? 15.608 -0.708 -14.140 1.00 56.56 79 ARG A CA 1
ATOM 578 C C . ARG A 1 79 ? 16.767 -0.433 -15.082 1.00 56.56 79 ARG A C 1
ATOM 580 O O . ARG A 1 79 ? 17.573 0.467 -14.773 1.00 56.56 79 ARG A O 1
#

Solvent-accessible surface area (backbone atoms only — not comparable to full-atom values): 5348 Å² total; per-residue (Å²): 136,78,85,86,72,76,68,85,81,43,49,98,52,62,35,73,74,51,58,41,91,85,77,64,45,75,25,25,49,47,54,80,70,36,74,93,84,33,96,61,63,79,82,88,88,84,71,61,89,90,60,46,57,72,57,50,53,53,50,48,49,55,44,34,32,74,76,71,66,50,86,86,86,84,90,70,85,94,109

Radius of gyration: 14.35 Å; Cα contacts (8 Å, |Δi|>4): 69; chains: 1; bounding box: 29×32×37 Å

Nearest PDB structures (foldseek):
  4ag5-assembly1_A  TM=9.227E-01  e=4.751E-01  Thermoanaerobacter pseudethanolicus
  4ag5-assembly2_B  TM=9.336E-01  e=8.491E-01  Thermoanaerobacter pseudethanolicus

pLDDT: mean 86.29, std 13.44, range [36.28, 95.06]